Protein AF-A0AAE3D677-F1 (afdb_monomer_lite)

pLDDT: mean 79.42, std 14.78, range [34.06, 95.81]

Radius of gyration: 15.12 Å; chains: 1; bounding box: 37×25×52 Å

Structure (mmCIF, N/CA/C/O backbone):
data_AF-A0AAE3D677-F1
#
_entry.id   AF-A0AAE3D677-F1
#
loop_
_atom_site.group_PDB
_atom_site.id
_atom_site.type_symbol
_atom_site.label_atom_id
_atom_site.label_alt_id
_atom_site.label_comp_id
_atom_site.label_asym_id
_atom_site.label_entity_id
_atom_site.label_seq_id
_atom_site.pdbx_PDB_ins_code
_atom_site.Cartn_x
_atom_site.Cartn_y
_atom_site.Cartn_z
_atom_site.occupancy
_atom_site.B_iso_or_equiv
_atom_site.auth_seq_id
_atom_site.auth_comp_id
_atom_site.auth_asym_id
_atom_site.auth_atom_id
_atom_site.pdbx_PDB_model_num
ATOM 1 N N . MET A 1 1 ? -3.004 -0.028 -35.725 1.00 34.06 1 MET A N 1
ATOM 2 C CA . MET A 1 1 ? -2.913 1.136 -34.815 1.00 34.06 1 MET A CA 1
ATOM 3 C C . MET A 1 1 ? -3.032 0.617 -33.392 1.00 34.06 1 MET A C 1
ATOM 5 O O . MET A 1 1 ? -4.137 0.329 -32.952 1.00 34.06 1 MET A O 1
ATOM 9 N N . TYR A 1 2 ? -1.910 0.394 -32.712 1.00 36.81 2 TYR A N 1
AT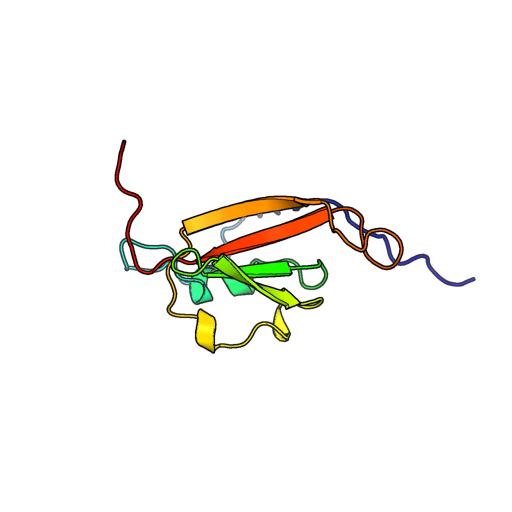OM 10 C CA . TYR A 1 2 ? -1.927 -0.019 -31.309 1.00 36.81 2 TYR A CA 1
ATOM 11 C C . TYR A 1 2 ? -2.181 1.223 -30.455 1.00 36.81 2 TYR A C 1
ATOM 13 O O . TYR A 1 2 ? -1.458 2.211 -30.566 1.00 36.81 2 TYR A O 1
ATOM 21 N N . ARG A 1 3 ? -3.255 1.206 -29.659 1.00 39.09 3 ARG A N 1
ATOM 22 C CA . ARG A 1 3 ? -3.494 2.225 -28.634 1.00 39.09 3 ARG A CA 1
ATOM 23 C C . ARG A 1 3 ? -2.324 2.165 -27.653 1.00 39.09 3 ARG A C 1
ATOM 25 O O . ARG A 1 3 ? -2.159 1.153 -26.980 1.00 39.09 3 ARG A O 1
ATOM 32 N N . ASN A 1 4 ? -1.537 3.237 -27.586 1.00 40.66 4 ASN A N 1
ATOM 33 C CA . ASN A 1 4 ? -0.643 3.493 -26.463 1.00 40.66 4 ASN A CA 1
ATOM 34 C C . ASN A 1 4 ? -1.509 3.529 -25.201 1.00 40.66 4 ASN A C 1
ATOM 36 O O . ASN A 1 4 ? -2.256 4.485 -24.988 1.00 40.66 4 ASN A O 1
ATOM 40 N N . TYR A 1 5 ? -1.480 2.455 -24.413 1.00 47.72 5 TYR A N 1
ATOM 41 C CA . TYR A 1 5 ? -2.059 2.473 -23.080 1.00 47.72 5 TYR A CA 1
ATOM 42 C C . TYR A 1 5 ? -1.238 3.467 -22.263 1.00 47.72 5 TYR A C 1
ATOM 44 O O . TYR A 1 5 ? -0.040 3.294 -22.067 1.00 47.72 5 TYR A O 1
ATOM 52 N N . PHE A 1 6 ? -1.903 4.558 -21.903 1.00 48.34 6 PHE A N 1
ATOM 53 C CA . PHE A 1 6 ? -1.391 5.674 -21.131 1.00 48.34 6 PHE A CA 1
ATOM 54 C C . PHE A 1 6 ? -0.587 5.171 -19.926 1.00 48.34 6 PHE A C 1
ATOM 56 O O . PHE A 1 6 ? -1.149 4.582 -19.006 1.00 48.34 6 PHE A O 1
ATOM 63 N N . TYR A 1 7 ? 0.721 5.417 -19.931 1.00 54.50 7 TYR A N 1
ATOM 64 C CA . TYR A 1 7 ? 1.505 5.448 -18.704 1.00 54.50 7 TYR A CA 1
ATOM 65 C C . TYR A 1 7 ? 0.971 6.631 -17.886 1.00 54.50 7 TYR A C 1
ATOM 67 O O . TYR A 1 7 ? 1.034 7.781 -18.322 1.00 54.50 7 TYR A O 1
ATOM 75 N N . ILE A 1 8 ? 0.310 6.341 -16.768 1.00 56.53 8 ILE A N 1
ATOM 76 C CA . ILE A 1 8 ? -0.296 7.346 -15.894 1.00 56.53 8 ILE A CA 1
ATOM 77 C C . ILE A 1 8 ? 0.629 7.492 -14.685 1.00 56.53 8 ILE A C 1
ATOM 79 O O . 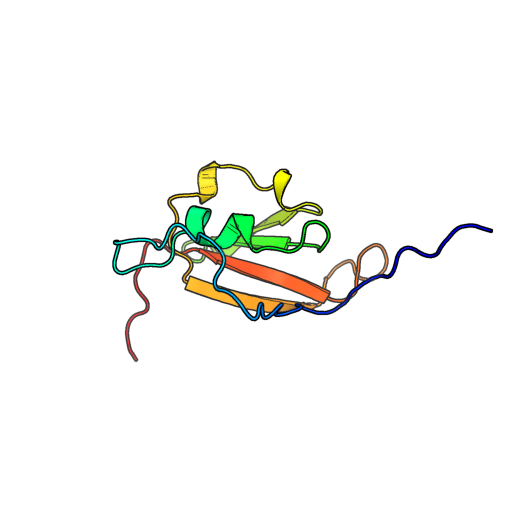ILE A 1 8 ? 0.510 6.759 -13.711 1.00 56.53 8 ILE A O 1
ATOM 83 N N . ASP A 1 9 ? 1.554 8.449 -14.756 1.00 62.06 9 ASP A N 1
ATOM 84 C CA . ASP A 1 9 ? 2.486 8.794 -13.669 1.00 62.06 9 ASP A CA 1
ATOM 85 C C . ASP A 1 9 ? 1.826 9.703 -12.622 1.00 62.06 9 ASP A C 1
ATOM 87 O O . ASP A 1 9 ? 2.330 10.775 -12.284 1.00 62.06 9 ASP A O 1
ATOM 91 N N . ARG A 1 10 ? 0.625 9.349 -12.161 1.00 67.06 10 ARG A N 1
ATOM 92 C CA . ARG A 1 10 ? -0.143 10.200 -11.244 1.00 67.06 10 ARG A CA 1
ATOM 93 C C . ARG A 1 10 ? -1.105 9.392 -10.388 1.00 67.06 10 ARG A C 1
ATOM 95 O O . ARG A 1 10 ? -1.813 8.526 -10.889 1.00 67.06 10 ARG A O 1
ATOM 102 N N . VAL A 1 11 ? -1.181 9.760 -9.111 1.00 72.81 11 VAL A N 1
ATOM 103 C CA . VAL A 1 11 ? -2.283 9.359 -8.231 1.00 72.81 11 VAL A CA 1
ATOM 104 C C . VAL A 1 11 ? -3.485 10.218 -8.580 1.00 72.81 11 VAL A C 1
ATOM 106 O O . VAL A 1 11 ? -3.422 11.446 -8.502 1.00 72.81 11 VAL A O 1
ATOM 109 N N . GLU A 1 12 ? -4.585 9.583 -8.965 1.00 72.56 12 GLU A N 1
ATOM 110 C CA . GLU A 1 12 ? -5.842 10.281 -9.210 1.00 72.56 12 GLU A CA 1
ATOM 111 C C . GLU A 1 12 ? -6.742 10.173 -7.980 1.00 72.56 12 GLU A C 1
ATOM 113 O O . GLU A 1 12 ? -7.146 9.085 -7.573 1.00 72.56 12 GLU A O 1
ATOM 118 N N . ILE A 1 13 ? -7.089 11.322 -7.402 1.00 74.50 13 ILE A N 1
ATOM 119 C CA . ILE A 1 13 ? -8.124 11.405 -6.374 1.00 74.50 13 ILE A CA 1
ATOM 120 C C . ILE A 1 13 ? -9.455 11.619 -7.090 1.00 74.50 13 ILE A C 1
ATOM 122 O O . ILE A 1 13 ? -9.720 12.694 -7.631 1.00 74.50 13 ILE A O 1
ATOM 126 N N . VAL A 1 14 ? -10.295 10.585 -7.109 1.00 74.19 14 VAL A N 1
ATOM 127 C CA . VAL A 1 14 ? -11.613 10.644 -7.750 1.00 74.19 14 VAL A CA 1
ATOM 128 C C . VAL A 1 14 ? -12.666 11.032 -6.719 1.00 74.19 14 VAL A C 1
ATOM 130 O O . VAL A 1 14 ? -12.980 10.263 -5.810 1.00 74.19 14 VAL A O 1
ATOM 133 N N . LEU A 1 15 ? -13.238 12.223 -6.882 1.00 76.19 15 LEU A N 1
ATOM 134 C CA . LEU A 1 15 ? -14.327 12.714 -6.043 1.00 76.19 15 LEU A CA 1
ATOM 135 C C . LEU A 1 15 ? -15.678 12.348 -6.664 1.00 76.19 15 LEU A C 1
ATOM 137 O O . LEU A 1 15 ? -15.921 12.597 -7.844 1.00 76.19 15 LEU A O 1
ATOM 141 N N . TYR A 1 16 ? -16.577 11.790 -5.854 1.00 72.50 16 TYR A N 1
ATOM 142 C CA . TYR A 1 16 ? -17.954 11.496 -6.247 1.00 72.50 16 TYR A CA 1
ATOM 143 C C . TYR A 1 16 ? -18.917 12.461 -5.551 1.00 72.50 16 TYR A C 1
ATOM 145 O O . TYR A 1 16 ? -18.745 12.774 -4.376 1.00 72.50 16 TYR A O 1
ATOM 153 N N . GLN A 1 17 ? -19.959 12.909 -6.261 1.00 82.25 17 GLN A N 1
ATOM 154 C CA . GLN A 1 17 ? -20.988 13.794 -5.689 1.00 82.25 17 GLN A CA 1
ATOM 155 C C . GLN A 1 17 ? -21.796 13.123 -4.572 1.00 82.25 17 GLN A C 1
ATOM 157 O O . GLN A 1 17 ? -22.231 13.785 -3.635 1.00 82.25 17 GLN A O 1
ATOM 162 N N . LYS A 1 18 ? -22.014 11.810 -4.684 1.00 83.81 18 LYS A N 1
ATOM 163 C CA . LYS A 1 18 ? -22.610 10.993 -3.628 1.00 83.81 18 LYS A CA 1
ATOM 164 C C . LYS A 1 18 ? -21.508 10.156 -2.984 1.00 83.81 18 LYS A C 1
ATOM 166 O O . LYS A 1 18 ? -20.689 9.609 -3.728 1.00 83.81 18 LYS A O 1
ATOM 171 N N . PRO A 1 19 ? -21.481 10.029 -1.647 1.00 74.12 19 PRO A N 1
ATOM 172 C CA . PRO A 1 19 ? -20.548 9.125 -0.997 1.00 74.12 19 PRO A CA 1
ATOM 173 C C . PRO A 1 19 ? -20.768 7.708 -1.532 1.00 74.12 19 PRO A C 1
ATOM 175 O O . PRO A 1 19 ? -21.908 7.268 -1.699 1.00 74.12 19 PRO A O 1
ATOM 178 N N . ARG A 1 20 ? -19.675 7.004 -1.833 1.00 69.94 20 ARG A N 1
ATOM 179 C CA . ARG A 1 20 ? -19.737 5.554 -2.029 1.00 69.94 20 ARG A CA 1
ATOM 180 C C . ARG A 1 20 ? -20.093 4.894 -0.702 1.00 69.94 20 ARG A C 1
ATOM 182 O O . ARG A 1 20 ? -19.806 5.450 0.358 1.00 69.94 20 ARG A O 1
ATOM 189 N N . ASP A 1 21 ? -20.691 3.712 -0.784 1.00 73.19 21 ASP A N 1
ATOM 190 C CA . ASP A 1 21 ? -20.781 2.841 0.379 1.00 73.19 21 ASP A CA 1
ATOM 191 C C . ASP A 1 21 ? -19.365 2.331 0.672 1.00 73.19 21 ASP A C 1
ATOM 193 O O . ASP A 1 21 ? -18.803 1.534 -0.081 1.00 73.19 21 ASP A O 1
ATOM 197 N N . ILE A 1 22 ? -18.734 2.949 1.666 1.00 65.81 22 ILE A N 1
ATOM 198 C CA . ILE A 1 22 ? -17.355 2.698 2.069 1.00 65.81 22 ILE A CA 1
ATOM 199 C C . ILE A 1 22 ? -17.442 2.038 3.432 1.00 65.81 22 ILE A C 1
ATOM 201 O O . ILE A 1 22 ? -17.909 2.671 4.383 1.00 65.81 22 ILE A O 1
ATOM 205 N N . ALA A 1 23 ? -16.949 0.804 3.537 1.00 66.94 23 ALA A N 1
ATOM 206 C CA . ALA A 1 23 ? -16.640 0.220 4.831 1.00 66.94 23 ALA A CA 1
ATOM 207 C C . ALA A 1 23 ? -15.587 1.117 5.491 1.00 66.94 23 ALA A C 1
ATOM 209 O O . ALA A 1 23 ? -14.424 1.137 5.092 1.00 66.94 23 ALA A O 1
ATOM 210 N N . ARG A 1 24 ? -16.025 1.962 6.425 1.00 63.84 24 ARG A N 1
ATOM 211 C CA . ARG A 1 24 ? -15.110 2.749 7.241 1.00 63.84 24 ARG A CA 1
ATOM 212 C C . ARG A 1 24 ? -14.641 1.845 8.359 1.00 63.84 24 ARG A C 1
ATOM 214 O O . ARG A 1 24 ? -15.479 1.302 9.078 1.00 63.84 24 ARG A O 1
ATOM 221 N N . SER A 1 25 ? -13.329 1.723 8.509 1.00 67.75 25 SER A N 1
ATOM 222 C CA . SER A 1 25 ? -12.778 1.105 9.703 1.00 67.75 25 SER A CA 1
ATOM 223 C C . SER A 1 25 ? -13.336 1.814 10.932 1.00 67.75 25 SER A C 1
ATOM 225 O O . SER A 1 25 ? -13.329 3.045 11.019 1.00 67.75 25 SER A O 1
ATOM 227 N N . THR A 1 26 ? -13.875 1.034 11.862 1.00 67.25 26 THR A N 1
ATOM 228 C CA . THR A 1 26 ? -14.206 1.509 13.209 1.00 67.25 26 THR A CA 1
ATOM 229 C C . THR A 1 26 ? -12.971 1.547 14.100 1.00 67.25 26 THR A C 1
ATOM 231 O O . THR A 1 26 ? -13.032 2.034 15.226 1.00 67.25 26 THR A O 1
ATOM 234 N N . GLU A 1 27 ? -11.861 0.994 13.619 1.00 67.69 27 GLU A N 1
ATOM 235 C CA . GLU A 1 27 ? -10.587 1.004 14.308 1.00 67.69 27 GLU A CA 1
ATOM 236 C C . GLU A 1 27 ? -9.957 2.393 14.140 1.00 67.69 27 GLU A C 1
ATOM 238 O O . GLU A 1 27 ? -10.087 3.032 13.096 1.00 67.69 27 GLU A O 1
ATOM 243 N N . GLY A 1 28 ? -9.257 2.890 15.162 1.00 78.19 28 GLY A N 1
ATOM 244 C CA . GLY A 1 28 ? -8.575 4.195 15.122 1.00 78.19 28 GLY A CA 1
ATOM 245 C C . GLY A 1 28 ? -7.386 4.259 14.150 1.00 78.19 28 GLY A C 1
ATOM 246 O O . GLY A 1 28 ? -6.549 5.149 14.270 1.00 78.19 28 GLY A O 1
ATOM 247 N N . LYS A 1 29 ? -7.278 3.297 13.228 1.00 83.75 29 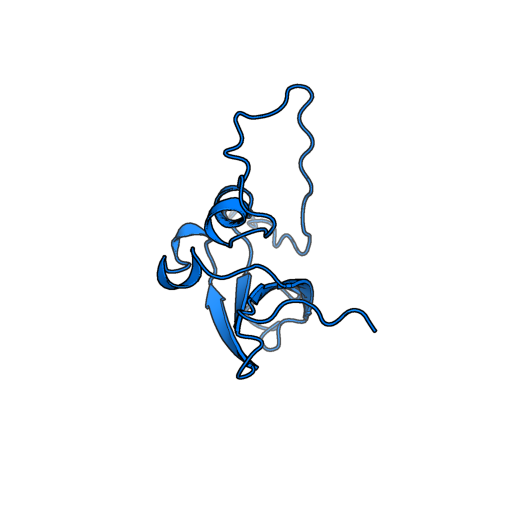LYS A N 1
ATOM 248 C CA . LYS A 1 29 ? -6.181 3.094 12.282 1.00 83.75 29 LYS A CA 1
ATOM 249 C C . LYS A 1 29 ? -6.762 2.742 10.914 1.00 83.75 29 LYS A C 1
ATOM 251 O O . LYS A 1 29 ? -7.745 2.011 10.817 1.00 83.75 29 LYS A O 1
ATOM 256 N N . LEU A 1 30 ? -6.135 3.258 9.857 1.00 87.62 30 LEU A N 1
ATOM 257 C CA . LEU A 1 30 ? -6.421 2.842 8.486 1.00 87.62 30 LEU A CA 1
ATOM 258 C C . LEU A 1 30 ? -5.685 1.526 8.226 1.00 87.62 30 LEU A C 1
ATOM 260 O O . LEU A 1 30 ? -4.454 1.528 8.228 1.00 87.62 30 LEU A O 1
ATOM 264 N N . LEU A 1 31 ? -6.402 0.429 7.994 1.00 91.25 31 LEU A N 1
ATOM 265 C CA . LEU A 1 31 ? -5.781 -0.830 7.591 1.00 91.25 31 LEU A CA 1
ATOM 266 C C . LEU A 1 31 ? -5.660 -0.904 6.073 1.00 91.25 31 LEU A C 1
ATOM 268 O O . LEU A 1 31 ? -6.387 -0.237 5.327 1.00 91.25 31 LEU A O 1
ATOM 272 N N . PHE A 1 32 ? -4.746 -1.739 5.591 1.00 92.25 32 PHE A N 1
ATOM 273 C CA . PHE A 1 32 ? -4.562 -1.897 4.156 1.00 92.25 32 PHE A CA 1
ATOM 274 C C . PHE A 1 32 ? -5.823 -2.428 3.462 1.00 92.25 32 PHE A C 1
ATOM 276 O O . PHE A 1 32 ? -6.147 -1.946 2.379 1.00 92.25 32 PHE A O 1
ATOM 283 N N . ARG A 1 33 ? -6.590 -3.331 4.090 1.00 91.56 33 ARG A N 1
ATOM 284 C CA . ARG A 1 33 ? -7.883 -3.817 3.562 1.00 91.56 33 ARG A CA 1
ATOM 285 C C . ARG A 1 33 ? -8.889 -2.698 3.303 1.00 91.56 33 ARG A C 1
ATOM 287 O O . ARG A 1 33 ? -9.685 -2.792 2.372 1.00 91.56 33 ARG A O 1
ATOM 294 N N . ASP A 1 34 ? -8.822 -1.622 4.085 1.00 88.19 34 ASP A N 1
ATOM 295 C CA . ASP A 1 34 ? -9.703 -0.463 3.941 1.00 88.19 34 ASP A CA 1
ATOM 296 C C . ASP A 1 34 ? -9.235 0.454 2.807 1.00 88.19 34 ASP A C 1
ATOM 298 O O . ASP A 1 34 ? -10.041 1.136 2.183 1.00 88.19 34 ASP A O 1
ATOM 302 N N . LEU A 1 35 ? -7.933 0.475 2.516 1.00 89.06 35 LEU A N 1
ATOM 303 C CA . LEU A 1 35 ? -7.338 1.275 1.447 1.00 89.06 35 LEU A CA 1
ATOM 304 C C . LEU A 1 35 ? -7.382 0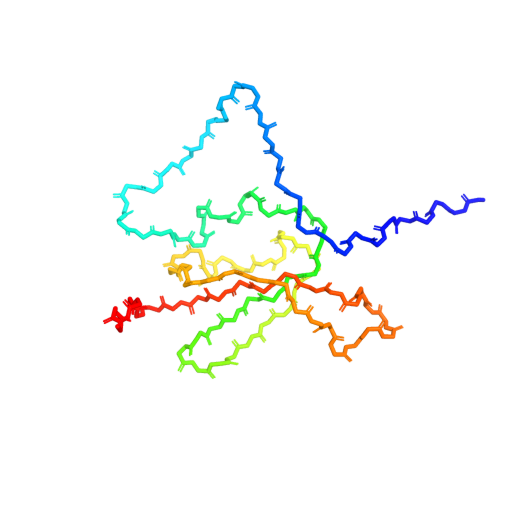.566 0.088 1.00 89.06 35 LEU A C 1
ATOM 306 O O . LEU A 1 35 ? -7.675 1.198 -0.930 1.00 89.06 35 LEU A O 1
ATOM 310 N N . LYS A 1 36 ? -7.073 -0.735 0.064 1.00 90.50 36 LYS A N 1
ATOM 311 C CA . LYS A 1 36 ? -6.834 -1.540 -1.139 1.00 90.50 36 LYS A CA 1
ATOM 312 C C . LYS A 1 36 ? -7.922 -1.334 -2.197 1.00 90.50 36 LYS A C 1
ATOM 314 O O . LYS A 1 36 ? -7.547 -0.979 -3.313 1.00 90.50 36 LYS A O 1
ATOM 319 N N . PRO A 1 37 ? -9.239 -1.404 -1.904 1.00 87.94 37 PRO A N 1
ATOM 320 C CA . PRO A 1 37 ? -10.291 -1.217 -2.912 1.00 87.94 37 PRO A CA 1
ATOM 321 C C . PRO A 1 37 ? -10.259 0.132 -3.650 1.00 87.94 37 PRO A C 1
ATOM 323 O O . PRO A 1 37 ? -10.807 0.229 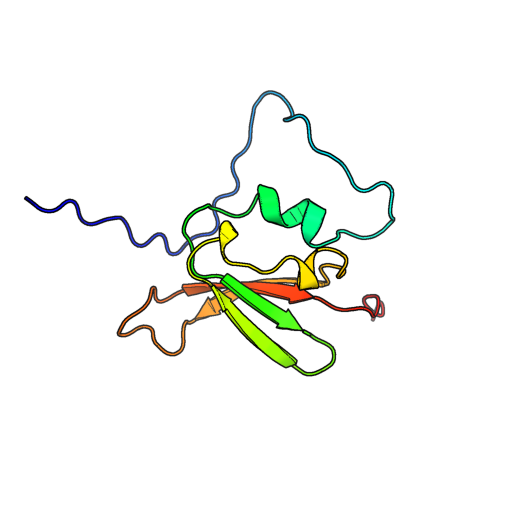-4.752 1.00 87.94 37 PRO A O 1
ATOM 326 N N . TYR A 1 38 ? -9.622 1.156 -3.074 1.00 84.50 38 TYR A N 1
ATOM 327 C CA . TYR A 1 38 ? -9.530 2.512 -3.626 1.00 84.50 38 TYR A CA 1
ATOM 328 C C . TYR A 1 38 ? -8.263 2.765 -4.441 1.00 84.50 38 TYR A C 1
ATOM 330 O O . TYR A 1 38 ? -8.167 3.802 -5.098 1.00 84.50 38 TYR A O 1
ATOM 338 N N . LEU A 1 39 ? -7.312 1.829 -4.444 1.00 86.81 39 LEU A N 1
ATOM 339 C CA . LEU A 1 39 ? -6.163 1.893 -5.338 1.00 86.81 39 LEU A CA 1
ATOM 340 C C . LEU A 1 39 ? -6.630 1.768 -6.793 1.00 86.81 39 LEU A C 1
ATOM 342 O O . LEU A 1 39 ? -7.572 1.030 -7.106 1.00 86.81 39 LEU A O 1
ATOM 346 N N . GLN A 1 40 ? -5.963 2.493 -7.693 1.00 80.31 40 GLN A N 1
ATOM 347 C CA . GLN A 1 40 ? -6.187 2.341 -9.129 1.00 80.31 40 GLN A CA 1
ATOM 348 C C . GLN A 1 40 ? -5.970 0.874 -9.538 1.00 80.31 40 GLN A C 1
ATOM 350 O O . GLN A 1 40 ? -5.131 0.174 -8.986 1.00 80.31 40 GLN A O 1
ATOM 355 N N . ILE A 1 41 ? -6.730 0.382 -10.518 1.00 77.12 41 ILE A N 1
ATOM 356 C CA . ILE A 1 41 ? -6.596 -1.019 -10.963 1.00 77.12 41 ILE A CA 1
ATOM 357 C C . ILE A 1 41 ? -5.220 -1.251 -11.607 1.00 77.12 41 ILE A C 1
ATOM 359 O O . ILE A 1 41 ? -4.624 -2.314 -11.444 1.00 77.12 41 ILE A O 1
ATOM 363 N N . PHE A 1 42 ? -4.721 -0.238 -12.320 1.00 73.75 42 PHE A N 1
ATOM 364 C CA . PHE A 1 42 ? -3.431 -0.237 -12.994 1.00 73.75 42 PHE A CA 1
ATOM 365 C C . PHE A 1 42 ? -2.579 0.907 -12.453 1.00 73.75 42 PHE A C 1
ATOM 367 O O . PHE A 1 42 ? -3.000 2.062 -12.489 1.00 73.75 42 PHE A O 1
ATOM 374 N N . GLY A 1 43 ? -1.391 0.581 -11.972 1.00 74.00 43 GLY A N 1
ATOM 375 C CA . GLY A 1 43 ? -0.459 1.519 -11.363 1.00 74.00 43 GLY A CA 1
ATOM 376 C C . GLY A 1 43 ? 0.582 0.682 -10.649 1.00 74.00 43 GLY A C 1
ATOM 377 O O . GLY A 1 43 ? 0.231 -0.281 -9.987 1.00 74.00 43 GLY A O 1
ATOM 378 N N . TYR A 1 44 ? 1.864 0.942 -10.847 1.00 83.06 44 TYR A N 1
ATOM 379 C CA . TYR A 1 44 ? 2.865 0.150 -10.142 1.00 83.06 44 TYR A CA 1
ATOM 380 C C . TYR A 1 44 ? 2.822 0.552 -8.667 1.00 83.06 44 TYR A C 1
ATOM 382 O O . TYR A 1 44 ? 2.948 1.735 -8.343 1.00 83.06 44 TYR A O 1
ATOM 390 N N . PHE A 1 45 ? 2.597 -0.429 -7.799 1.00 87.94 45 PHE A N 1
ATOM 391 C CA . PHE A 1 45 ? 2.523 -0.282 -6.353 1.00 87.94 45 PHE A CA 1
ATOM 392 C C . PHE A 1 45 ? 3.765 -0.891 -5.730 1.00 87.94 45 PHE A C 1
ATOM 394 O O . PHE A 1 45 ? 4.114 -2.016 -6.067 1.00 87.94 45 PHE A O 1
ATOM 401 N N . SER A 1 46 ? 4.381 -0.206 -4.780 1.00 91.62 46 SER A N 1
ATOM 402 C CA . SER A 1 46 ? 5.265 -0.839 -3.808 1.00 91.62 46 SER A CA 1
ATOM 403 C C . SER A 1 46 ? 4.557 -0.895 -2.470 1.00 91.62 46 SER A C 1
ATOM 405 O O . SER A 1 46 ? 4.087 0.128 -1.979 1.00 91.62 46 SER A O 1
ATOM 407 N N . VAL A 1 47 ? 4.497 -2.079 -1.875 1.00 94.88 47 VAL A N 1
ATOM 408 C CA . VAL A 1 47 ? 4.062 -2.253 -0.489 1.00 94.88 47 VAL A CA 1
ATOM 409 C C . VAL A 1 47 ? 5.310 -2.477 0.347 1.00 94.88 47 VAL A C 1
ATOM 411 O O . VAL A 1 47 ? 6.040 -3.435 0.102 1.00 94.88 47 VAL A O 1
ATOM 414 N N . VAL A 1 48 ? 5.576 -1.567 1.282 1.00 95.06 48 VAL A N 1
ATOM 415 C CA . VAL A 1 48 ? 6.803 -1.529 2.086 1.00 95.06 48 VAL A CA 1
ATOM 416 C C . VAL A 1 48 ? 6.465 -1.770 3.547 1.00 95.06 48 VAL A C 1
ATOM 418 O O . VAL A 1 48 ? 5.615 -1.090 4.118 1.00 95.06 48 VAL A O 1
ATOM 421 N N . ASP A 1 49 ? 7.153 -2.719 4.162 1.00 93.19 49 ASP A N 1
ATOM 422 C CA . ASP A 1 49 ? 7.164 -2.917 5.602 1.00 93.19 49 ASP A CA 1
ATOM 423 C C . ASP A 1 49 ? 8.182 -1.959 6.232 1.00 93.19 49 ASP A C 1
ATOM 425 O O . ASP A 1 49 ? 9.385 -2.062 5.998 1.00 93.19 49 ASP A O 1
ATOM 429 N N . ARG A 1 50 ? 7.703 -1.005 7.031 1.00 92.38 50 ARG A N 1
ATOM 430 C CA . ARG A 1 50 ? 8.550 -0.009 7.693 1.00 92.38 50 ARG A CA 1
ATOM 431 C C . ARG A 1 50 ? 9.479 -0.624 8.736 1.00 92.38 50 ARG A C 1
ATOM 433 O O . ARG A 1 50 ? 10.558 -0.081 8.965 1.00 92.38 50 ARG A O 1
ATOM 440 N N . ASP A 1 51 ? 9.073 -1.718 9.373 1.00 88.44 51 ASP A N 1
ATOM 441 C CA . ASP A 1 51 ? 9.786 -2.274 10.524 1.00 88.44 51 ASP A CA 1
ATOM 442 C C . ASP A 1 51 ? 11.131 -2.897 10.103 1.00 88.44 51 ASP A C 1
ATOM 444 O O . ASP A 1 51 ? 12.094 -2.897 10.869 1.00 88.44 51 ASP A O 1
ATOM 448 N N . ASN A 1 52 ? 11.226 -3.385 8.862 1.00 90.31 52 ASN A N 1
ATOM 449 C CA . ASN A 1 52 ? 12.429 -4.013 8.301 1.00 90.31 52 ASN A CA 1
ATOM 450 C C . ASN A 1 52 ? 12.859 -3.444 6.935 1.00 90.31 52 ASN A C 1
ATOM 452 O O . ASN A 1 52 ? 13.835 -3.927 6.361 1.00 90.31 52 ASN A O 1
ATOM 456 N N . TRP A 1 53 ? 12.151 -2.434 6.421 1.00 89.31 53 TRP A N 1
ATOM 457 C CA . TRP A 1 53 ? 12.360 -1.807 5.109 1.00 89.31 53 TRP A CA 1
ATOM 458 C C . TRP A 1 53 ? 12.296 -2.766 3.912 1.00 89.31 53 TRP A C 1
ATOM 460 O O . TRP A 1 53 ? 12.782 -2.443 2.826 1.00 89.31 53 TRP A O 1
ATOM 470 N N . SER A 1 54 ? 11.684 -3.940 4.079 1.00 91.62 54 SER A N 1
ATOM 471 C CA . SER A 1 54 ? 11.401 -4.835 2.960 1.00 91.62 54 SER A CA 1
ATOM 472 C C . SER A 1 54 ? 10.231 -4.303 2.137 1.00 91.62 54 SER A C 1
ATOM 474 O O . SER A 1 54 ? 9.319 -3.667 2.663 1.00 91.62 54 SER A O 1
ATOM 476 N N . GLY A 1 55 ? 10.247 -4.550 0.830 1.00 91.12 55 GLY A N 1
ATOM 477 C CA . GLY A 1 55 ? 9.169 -4.119 -0.047 1.00 91.12 55 GLY A CA 1
ATOM 478 C C . GLY A 1 55 ? 8.995 -5.026 -1.252 1.00 91.12 55 GLY A C 1
ATOM 479 O O . GLY A 1 55 ? 9.960 -5.585 -1.771 1.00 91.12 55 GLY A O 1
ATOM 480 N N . GLU A 1 56 ? 7.751 -5.151 -1.700 1.00 93.25 56 GLU A N 1
ATOM 481 C CA . GLU A 1 56 ? 7.374 -5.894 -2.901 1.00 93.25 56 GLU A CA 1
ATOM 482 C C . GLU A 1 56 ? 6.650 -4.967 -3.876 1.00 93.25 56 GLU A C 1
ATOM 484 O O . GLU A 1 56 ? 5.911 -4.070 -3.462 1.00 93.25 56 GLU A O 1
ATOM 489 N N . MET A 1 57 ? 6.876 -5.175 -5.176 1.00 89.81 57 MET A N 1
ATOM 490 C CA . MET A 1 57 ? 6.256 -4.382 -6.233 1.00 89.81 57 MET A CA 1
ATOM 491 C C . MET A 1 57 ? 5.195 -5.191 -6.981 1.00 89.81 57 MET A C 1
ATOM 493 O O . MET A 1 57 ? 5.438 -6.324 -7.390 1.00 89.81 57 MET A O 1
ATOM 497 N N . TYR A 1 58 ? 4.047 -4.566 -7.224 1.00 90.69 58 TYR A N 1
ATOM 498 C CA . TYR A 1 58 ? 2.890 -5.151 -7.891 1.00 90.69 58 TYR A CA 1
ATOM 499 C C . TYR A 1 58 ? 2.425 -4.236 -9.018 1.00 90.69 58 TYR A C 1
ATOM 501 O O . TYR A 1 58 ? 2.435 -3.014 -8.887 1.00 90.69 58 TYR A O 1
ATOM 509 N N . LYS A 1 59 ? 2.007 -4.818 -10.142 1.00 85.75 59 LYS A N 1
ATOM 510 C CA . LYS A 1 59 ? 1.499 -4.052 -11.291 1.00 85.75 59 LYS A CA 1
ATOM 511 C C . LYS A 1 59 ? -0.003 -3.787 -11.198 1.00 85.75 59 LYS A C 1
ATOM 513 O O . LYS A 1 59 ? -0.484 -2.761 -11.682 1.00 85.75 59 LYS A O 1
ATOM 518 N N . TYR A 1 60 ? -0.729 -4.731 -10.611 1.00 87.19 60 TYR A N 1
ATOM 519 C CA . TYR A 1 60 ? -2.169 -4.670 -10.440 1.00 87.19 60 TYR A CA 1
ATOM 520 C C . TYR A 1 60 ? -2.498 -4.724 -8.955 1.00 87.19 60 TYR A C 1
ATOM 522 O O . TYR A 1 60 ? -1.884 -5.476 -8.200 1.00 87.19 60 TYR A O 1
ATOM 530 N N . ARG A 1 61 ? -3.501 -3.949 -8.540 1.00 89.25 61 ARG A N 1
ATOM 531 C CA . ARG A 1 61 ? -3.991 -3.959 -7.155 1.00 89.25 61 ARG A CA 1
ATOM 532 C C . ARG A 1 61 ? -4.362 -5.371 -6.691 1.00 89.25 61 ARG A C 1
ATOM 534 O O . ARG A 1 61 ? -4.110 -5.727 -5.545 1.00 89.25 61 ARG A O 1
ATOM 541 N N . ASP A 1 62 ? -4.988 -6.145 -7.573 1.00 91.31 62 ASP A N 1
ATOM 542 C CA . ASP A 1 62 ? -5.525 -7.465 -7.238 1.00 91.31 62 ASP A CA 1
ATOM 543 C C . ASP A 1 62 ? -4.414 -8.517 -7.040 1.00 91.31 62 ASP A C 1
ATOM 545 O O . ASP A 1 62 ? -4.661 -9.541 -6.410 1.00 91.31 62 ASP A O 1
ATOM 549 N N . ASP A 1 63 ? -3.182 -8.238 -7.487 1.00 93.88 63 ASP A N 1
ATOM 550 C CA . ASP A 1 63 ? -2.015 -9.093 -7.227 1.00 93.88 63 ASP A CA 1
ATOM 551 C C . ASP A 1 63 ? -1.432 -8.883 -5.823 1.00 93.88 63 ASP A C 1
ATOM 553 O O . ASP A 1 63 ? -0.611 -9.681 -5.368 1.00 93.88 63 ASP A O 1
ATOM 557 N N . ILE A 1 64 ? -1.813 -7.798 -5.137 1.00 94.06 64 ILE A N 1
ATOM 558 C CA . ILE A 1 64 ? -1.299 -7.502 -3.802 1.00 94.06 64 ILE A CA 1
ATOM 559 C C . ILE A 1 64 ? -1.884 -8.538 -2.825 1.00 94.06 64 ILE A C 1
ATOM 561 O O . ILE A 1 64 ? -3.110 -8.598 -2.663 1.00 94.06 64 ILE A O 1
ATOM 565 N N . PRO A 1 65 ? -1.049 -9.345 -2.149 1.00 95.38 65 PRO A N 1
ATOM 566 C CA . PRO A 1 65 ? -1.510 -10.452 -1.325 1.00 95.38 65 PRO A CA 1
ATOM 567 C C . PRO A 1 65 ? -2.245 -9.970 -0.073 1.00 95.38 65 PRO A C 1
ATOM 569 O O . PRO A 1 65 ? -1.894 -8.956 0.529 1.00 95.38 65 PRO A O 1
ATOM 572 N N . GLU A 1 66 ? -3.222 -10.761 0.366 1.00 95.81 66 GLU A N 1
ATOM 573 C CA . GLU A 1 66 ? -4.039 -10.498 1.562 1.00 95.81 66 GLU A CA 1
ATOM 574 C C . GLU A 1 66 ? -3.224 -10.496 2.866 1.00 95.81 66 GLU A C 1
ATOM 576 O O . GLU A 1 66 ? -3.684 -9.991 3.880 1.00 95.81 66 GLU A O 1
ATOM 581 N N . LYS A 1 67 ? -1.968 -10.973 2.855 1.00 94.62 67 LYS A N 1
ATOM 582 C CA . LYS A 1 67 ? -1.061 -10.908 4.022 1.00 94.62 67 LYS A CA 1
ATOM 583 C C . LYS A 1 67 ? -0.856 -9.482 4.556 1.00 94.62 67 LYS A C 1
ATOM 585 O O . LYS A 1 67 ? -0.399 -9.312 5.681 1.00 94.62 67 LYS A O 1
ATOM 590 N N . TYR A 1 68 ? -1.139 -8.472 3.734 1.00 94.56 68 TYR A N 1
ATOM 591 C CA . TYR A 1 68 ? -1.049 -7.071 4.116 1.00 94.56 68 TYR A CA 1
ATOM 592 C C . TYR A 1 68 ? -2.356 -6.500 4.669 1.00 94.56 68 TYR A C 1
ATOM 594 O O . TYR A 1 68 ? -2.319 -5.419 5.236 1.00 94.56 68 TYR A O 1
ATOM 602 N N . ASP A 1 69 ? -3.492 -7.182 4.520 1.00 93.12 69 ASP A N 1
ATOM 603 C CA . ASP A 1 69 ? -4.832 -6.614 4.709 1.00 93.12 69 ASP A CA 1
ATOM 604 C C . ASP A 1 69 ? -5.062 -6.049 6.120 1.00 93.12 69 ASP A C 1
ATOM 606 O O . ASP A 1 69 ? -5.615 -4.955 6.257 1.00 93.12 69 ASP A O 1
ATOM 610 N N . ASP A 1 70 ? -4.562 -6.729 7.152 1.00 91.50 70 ASP A N 1
ATOM 611 C CA . ASP A 1 70 ? -4.692 -6.303 8.552 1.00 91.50 70 ASP A CA 1
ATOM 612 C C . ASP A 1 70 ? -3.523 -5.426 9.038 1.00 91.50 70 ASP A C 1
AT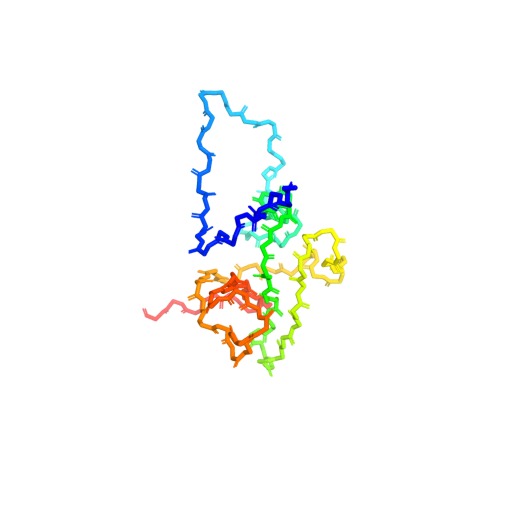OM 614 O O . ASP A 1 70 ? -3.440 -5.081 10.216 1.00 91.50 70 ASP A O 1
ATOM 618 N N . ARG A 1 71 ? -2.612 -5.034 8.140 1.00 92.06 71 ARG A N 1
ATOM 619 C CA . ARG A 1 71 ? -1.484 -4.160 8.476 1.00 92.06 71 ARG A CA 1
ATOM 620 C C . ARG A 1 71 ? -1.927 -2.693 8.480 1.00 92.06 71 ARG A C 1
ATOM 622 O O . ARG A 1 71 ? -2.545 -2.248 7.503 1.00 92.06 71 ARG A O 1
ATOM 629 N N . PRO A 1 72 ? -1.561 -1.898 9.501 1.00 92.19 72 PRO A N 1
ATOM 630 C CA . PRO A 1 72 ? -1.837 -0.468 9.501 1.00 92.19 72 PRO A CA 1
ATOM 631 C C . PRO A 1 72 ? -1.043 0.268 8.420 1.00 92.19 72 PRO A C 1
ATOM 633 O O . PRO A 1 72 ? 0.160 0.057 8.244 1.00 92.19 72 PRO A O 1
ATOM 636 N N . VAL A 1 73 ? -1.713 1.179 7.720 1.00 92.50 73 VAL A N 1
ATOM 637 C CA . VAL A 1 73 ? -1.092 2.083 6.753 1.00 92.50 73 VAL A CA 1
ATOM 638 C C . VAL A 1 73 ? -0.430 3.234 7.503 1.00 92.50 73 VAL A C 1
ATOM 640 O O . VAL A 1 73 ? -1.093 4.048 8.143 1.00 92.50 73 VAL A O 1
ATOM 643 N N . TYR A 1 74 ? 0.891 3.317 7.388 1.00 92.00 74 TYR A N 1
ATOM 644 C CA . TYR A 1 74 ? 1.708 4.369 7.985 1.00 92.00 74 TYR A CA 1
ATOM 645 C C . TYR A 1 74 ? 1.791 5.619 7.105 1.00 92.00 74 TYR A C 1
ATOM 647 O O . TYR A 1 74 ? 1.768 6.750 7.592 1.00 92.00 74 TYR A O 1
ATOM 655 N N . GLY A 1 75 ? 1.908 5.425 5.793 1.00 90.62 75 GLY A N 1
ATOM 656 C CA . GLY A 1 75 ? 2.076 6.517 4.845 1.00 90.62 75 GLY A CA 1
ATOM 657 C C . GLY A 1 75 ? 1.921 6.066 3.402 1.00 90.62 75 GLY A C 1
ATOM 658 O O . GLY A 1 75 ? 1.988 4.878 3.094 1.00 90.62 75 GLY A O 1
ATOM 659 N N . MET A 1 76 ? 1.704 7.033 2.517 1.00 90.44 76 MET A N 1
ATOM 660 C CA . MET A 1 76 ? 1.610 6.820 1.076 1.00 90.44 76 MET A CA 1
ATOM 661 C C . MET A 1 76 ? 2.301 7.962 0.334 1.00 90.44 76 MET A C 1
ATOM 663 O O . MET A 1 76 ? 2.204 9.116 0.755 1.00 90.44 76 MET A O 1
ATOM 667 N N . GLY A 1 77 ? 2.970 7.660 -0.776 1.00 88.69 77 GLY A N 1
ATOM 668 C CA . GLY A 1 77 ? 3.676 8.659 -1.578 1.00 88.69 77 GLY A CA 1
ATOM 669 C C . GLY A 1 77 ? 4.051 8.157 -2.966 1.00 88.69 77 GLY A C 1
ATOM 670 O O . GLY A 1 77 ? 3.895 6.983 -3.271 1.00 88.69 77 GLY A O 1
ATOM 671 N N . MET A 1 78 ? 4.540 9.053 -3.820 1.00 87.12 78 MET A N 1
ATOM 672 C CA . MET A 1 78 ? 5.052 8.690 -5.143 1.00 87.12 78 MET A CA 1
ATOM 673 C C . MET A 1 78 ? 6.575 8.692 -5.126 1.00 87.12 78 MET A C 1
ATOM 675 O O . MET A 1 78 ? 7.179 9.675 -4.701 1.00 87.12 78 MET A O 1
ATOM 679 N N . GLU A 1 79 ? 7.184 7.636 -5.649 1.00 86.94 79 GLU A N 1
ATOM 680 C CA . GLU A 1 79 ? 8.638 7.514 -5.775 1.00 86.94 79 GLU A CA 1
ATOM 681 C C . GLU A 1 79 ? 9.060 7.317 -7.224 1.00 86.94 79 GLU A C 1
ATOM 683 O O . GLU A 1 79 ? 8.265 6.867 -8.052 1.00 86.94 79 GLU A O 1
ATOM 688 N N . ASP A 1 80 ? 10.319 7.648 -7.515 1.00 84.12 80 ASP A N 1
ATOM 689 C CA . ASP A 1 80 ? 10.961 7.249 -8.762 1.00 84.12 80 ASP A CA 1
ATOM 690 C C . ASP A 1 80 ? 11.121 5.734 -8.826 1.00 84.12 80 ASP A C 1
ATOM 692 O O . ASP A 1 80 ? 11.466 5.067 -7.846 1.00 84.12 80 ASP A O 1
ATOM 696 N N . ASN A 1 81 ? 10.865 5.182 -10.002 1.00 78.50 81 ASN A N 1
ATOM 697 C CA . ASN A 1 81 ? 11.100 3.780 -10.251 1.00 78.50 81 ASN A CA 1
ATOM 698 C C . ASN A 1 81 ? 12.561 3.570 -10.648 1.00 78.50 81 ASN A C 1
ATOM 700 O O . ASN A 1 81 ? 13.036 4.168 -11.611 1.00 78.50 81 ASN A O 1
ATOM 704 N N . HIS A 1 82 ? 13.273 2.708 -9.922 1.00 72.44 82 HIS A N 1
ATOM 705 C CA . HIS A 1 82 ? 14.678 2.418 -10.215 1.00 72.44 82 HIS A CA 1
ATOM 706 C C . HIS A 1 82 ? 14.868 1.766 -11.596 1.00 72.44 82 HIS A C 1
ATOM 708 O O . HIS A 1 82 ? 15.907 1.975 -12.213 1.00 72.44 82 HIS A O 1
ATOM 714 N N . ASP A 1 83 ? 13.839 1.079 -12.108 1.00 69.94 83 ASP A N 1
ATOM 715 C CA . ASP A 1 83 ? 13.823 0.444 -13.433 1.00 69.94 83 ASP A CA 1
ATOM 716 C C . ASP A 1 83 ? 12.980 1.237 -14.453 1.00 69.94 83 ASP A C 1
ATOM 718 O O . ASP A 1 83 ? 12.231 0.662 -15.253 1.00 69.94 83 ASP A O 1
ATOM 722 N N . ALA A 1 84 ? 13.073 2.572 -14.425 1.00 66.00 84 ALA A N 1
ATOM 723 C CA . ALA A 1 84 ? 12.313 3.475 -15.303 1.00 66.00 84 ALA A CA 1
ATOM 724 C C . ALA A 1 84 ? 12.527 3.229 -16.815 1.00 66.00 84 ALA A C 1
ATOM 726 O O . ALA A 1 84 ? 11.728 3.686 -17.629 1.00 66.00 84 ALA A O 1
ATOM 727 N N . ASP A 1 85 ? 13.563 2.478 -17.202 1.00 69.19 85 ASP A N 1
ATOM 728 C CA . ASP A 1 85 ? 13.802 2.078 -18.595 1.00 69.19 85 ASP A CA 1
ATOM 729 C C . ASP A 1 85 ? 12.779 1.048 -19.107 1.00 69.19 85 ASP A C 1
ATOM 731 O O . ASP A 1 85 ? 12.552 0.930 -20.312 1.00 69.19 85 ASP A O 1
ATOM 735 N N . THR A 1 86 ? 12.149 0.289 -18.203 1.00 69.06 86 THR A N 1
ATOM 736 C CA . THR A 1 86 ? 11.170 -0.761 -18.548 1.00 69.06 86 THR A CA 1
ATOM 737 C C . THR A 1 86 ? 9.802 -0.548 -17.901 1.00 69.06 86 THR A C 1
ATOM 739 O O . THR A 1 86 ? 8.798 -1.109 -18.355 1.00 69.06 86 THR A O 1
ATOM 742 N N . LEU A 1 87 ? 9.738 0.293 -16.870 1.00 72.06 87 LEU A N 1
ATOM 743 C CA . LEU A 1 87 ? 8.559 0.564 -16.056 1.00 72.06 87 LEU A CA 1
ATOM 744 C C . LEU A 1 87 ? 8.214 2.062 -16.069 1.00 72.06 87 LEU A C 1
ATOM 746 O O . LEU A 1 87 ? 9.033 2.871 -16.495 1.00 72.06 87 LEU A O 1
ATOM 750 N N . PRO A 1 88 ? 7.016 2.474 -15.608 1.00 75.06 88 PRO A N 1
ATOM 751 C CA . PRO A 1 88 ? 6.713 3.892 -15.469 1.00 75.06 88 PRO A CA 1
ATOM 752 C C . PRO A 1 88 ? 7.733 4.572 -14.555 1.00 75.06 88 PRO A C 1
ATOM 754 O O . PRO A 1 88 ? 8.147 3.953 -13.566 1.00 75.06 88 PRO A O 1
ATOM 757 N N . PRO A 1 89 ? 8.115 5.828 -14.843 1.00 78.50 89 PRO A N 1
ATOM 758 C CA . PRO A 1 89 ? 9.123 6.552 -14.078 1.00 78.50 89 PRO A CA 1
ATOM 759 C C . PRO A 1 89 ? 8.709 6.779 -12.627 1.00 78.50 89 PRO A C 1
ATOM 761 O O . PRO A 1 89 ? 9.580 6.957 -11.784 1.00 78.50 89 PRO A O 1
ATOM 764 N N . LYS A 1 90 ? 7.406 6.759 -12.318 1.00 83.25 90 LYS A N 1
ATOM 765 C CA . LYS A 1 90 ? 6.896 6.894 -10.954 1.00 83.25 90 LYS A CA 1
ATOM 766 C C . LYS A 1 90 ? 6.062 5.682 -10.534 1.00 83.25 90 LYS A C 1
ATOM 768 O O . LYS A 1 90 ? 5.348 5.093 -11.343 1.00 83.25 90 LYS A O 1
ATOM 773 N N . ARG A 1 91 ? 6.101 5.348 -9.244 1.00 84.69 91 ARG A N 1
ATOM 774 C CA . ARG A 1 91 ? 5.271 4.305 -8.613 1.00 84.69 91 ARG A CA 1
ATOM 775 C C . ARG A 1 91 ? 4.645 4.811 -7.315 1.00 84.69 91 ARG A C 1
ATOM 777 O O . ARG A 1 91 ? 5.241 5.647 -6.635 1.00 84.69 91 ARG A O 1
ATOM 784 N N . LEU A 1 92 ? 3.465 4.299 -6.971 1.00 89.00 92 LEU A N 1
ATOM 785 C CA . LEU A 1 92 ? 2.838 4.560 -5.674 1.00 89.00 92 LEU A CA 1
ATOM 786 C C . LEU A 1 92 ? 3.480 3.651 -4.630 1.00 89.00 92 LEU A C 1
ATOM 788 O O . LEU A 1 92 ? 3.500 2.437 -4.797 1.00 89.00 92 LEU A O 1
ATOM 792 N N . VAL A 1 93 ? 3.966 4.226 -3.542 1.00 91.88 93 VAL A N 1
ATOM 793 C CA . VAL A 1 93 ? 4.527 3.501 -2.406 1.00 91.88 93 VAL A CA 1
ATOM 794 C C . VAL A 1 93 ? 3.568 3.603 -1.236 1.00 91.88 93 VAL A C 1
ATOM 796 O O . VAL A 1 93 ? 3.144 4.696 -0.860 1.00 91.88 93 VAL A O 1
ATOM 799 N N . ILE A 1 94 ? 3.215 2.451 -0.682 1.00 94.31 94 ILE A N 1
ATOM 800 C CA . ILE A 1 94 ? 2.328 2.285 0.463 1.00 94.31 94 ILE A CA 1
ATOM 801 C C . ILE A 1 94 ? 3.169 1.675 1.574 1.00 94.31 94 ILE A C 1
ATOM 803 O O . ILE A 1 94 ? 3.670 0.559 1.449 1.00 94.31 94 ILE A O 1
ATOM 807 N N . VAL A 1 95 ? 3.341 2.426 2.652 1.00 95.31 95 VAL A N 1
ATOM 808 C CA . VAL A 1 95 ? 4.160 2.036 3.796 1.00 95.31 95 VAL A CA 1
ATOM 809 C C . VAL A 1 95 ? 3.246 1.503 4.887 1.00 95.31 95 VAL A C 1
ATOM 811 O O . VAL A 1 95 ? 2.289 2.173 5.280 1.00 95.31 95 VAL A O 1
ATOM 814 N N . LEU A 1 96 ? 3.554 0.311 5.383 1.00 95.12 96 LEU A N 1
ATOM 815 C CA . LEU A 1 96 ? 2.828 -0.400 6.429 1.00 95.12 96 LEU A CA 1
ATOM 816 C C . LEU A 1 96 ? 3.692 -0.491 7.691 1.00 95.12 96 LEU A C 1
ATOM 818 O O . LEU A 1 96 ? 4.905 -0.665 7.588 1.00 95.12 96 LEU A O 1
ATOM 822 N N . SER A 1 97 ? 3.089 -0.386 8.872 1.00 91.56 97 SER A N 1
ATOM 823 C CA . SER A 1 97 ? 3.804 -0.405 10.158 1.00 91.56 97 SER A CA 1
ATOM 824 C C . SER A 1 97 ? 2.888 -0.925 11.258 1.00 91.56 97 SER A C 1
ATOM 826 O O . SER A 1 97 ? 1.769 -0.432 11.380 1.00 91.56 97 SER A O 1
ATOM 828 N N . GLU A 1 98 ? 3.358 -1.856 12.090 1.00 84.88 98 GLU A N 1
ATOM 829 C CA . GLU A 1 98 ? 2.633 -2.232 13.322 1.00 84.88 98 GLU A CA 1
ATOM 830 C C . GLU A 1 98 ? 2.663 -1.098 14.352 1.00 84.88 98 GLU A C 1
ATOM 832 O O . GLU A 1 98 ? 1.718 -0.877 15.113 1.00 84.88 98 GLU A O 1
ATOM 837 N N . ASN A 1 99 ? 3.770 -0.356 14.356 1.00 76.50 99 ASN A N 1
ATOM 838 C CA . ASN A 1 99 ? 4.009 0.721 15.296 1.00 76.50 99 ASN A CA 1
ATOM 839 C C . ASN A 1 99 ? 3.253 1.979 14.875 1.00 76.50 99 ASN A C 1
ATOM 841 O O . ASN A 1 99 ? 3.281 2.379 13.704 1.00 76.50 99 ASN A O 1
ATOM 845 N N . GLU A 1 100 ? 2.607 2.621 15.847 1.00 65.44 100 GLU A N 1
ATOM 846 C CA . GLU A 1 100 ? 2.016 3.938 15.646 1.00 65.44 100 GLU A CA 1
ATOM 847 C C . GLU A 1 100 ? 3.105 4.957 15.302 1.00 65.44 100 GLU A C 1
ATOM 849 O O . GLU A 1 100 ? 4.291 4.790 15.603 1.00 65.44 100 GLU A O 1
ATOM 854 N N . LYS A 1 101 ? 2.705 6.026 14.616 1.00 62.34 101 LYS A N 1
ATOM 855 C CA . LYS A 1 101 ? 3.599 7.154 14.400 1.00 62.34 101 LYS A CA 1
ATOM 856 C C . LYS A 1 101 ? 3.872 7.782 15.763 1.00 62.34 101 LYS A C 1
ATOM 858 O O . LYS A 1 101 ? 2.977 8.402 16.318 1.00 62.34 101 LYS A O 1
ATOM 863 N N . GLU A 1 102 ? 5.083 7.607 16.290 1.00 58.66 102 GLU A N 1
ATOM 864 C CA . GLU A 1 102 ? 5.538 8.410 17.425 1.00 58.66 102 GLU A CA 1
ATOM 865 C C . GLU A 1 102 ? 5.399 9.884 17.025 1.00 58.66 102 GLU A C 1
ATOM 867 O O . GLU A 1 102 ? 5.977 10.326 16.025 1.00 58.66 102 GLU A O 1
ATOM 872 N N . GLU A 1 103 ? 4.538 10.613 17.733 1.00 52.44 103 GLU A N 1
ATOM 873 C CA . GLU A 1 103 ? 4.387 12.050 17.545 1.00 52.44 103 GLU A CA 1
ATOM 874 C C . GLU A 1 103 ? 5.666 12.723 18.054 1.00 52.44 103 GLU A C 1
ATOM 876 O O . GLU A 1 103 ? 5.971 12.687 19.245 1.00 52.44 103 GLU A O 1
ATOM 881 N N . SER A 1 104 ? 6.446 13.268 17.119 1.00 48.44 104 SER A N 1
ATOM 882 C CA . SER A 1 104 ? 7.656 14.060 17.363 1.00 48.44 104 SER A CA 1
ATOM 883 C C . SER A 1 104 ? 7.339 15.529 17.590 1.00 48.44 104 SER A C 1
ATOM 885 O O . SER A 1 104 ? 6.570 16.055 16.748 1.00 48.44 104 SER A O 1
#

Foldseek 3Di:
DDPPPDPDQDDDDDDDPDDDPQPDDPDPFDAVLSCLVVDDQAFWEWEAEPVVRDIDIDGGSVPPDCVRRRFGFQDKDKDADPPVVVHPRIGIYTYTYPDDPDDD

Sequence (104 aa):
MYRNYFYIDRVEIVLYQKPRDIARSTEGKLLFRDLKPYLQIFGYFSVVDRDNWSGEMYKYRDDIPEKYDDRPVYGMGMEDNHDADTLPPKRLVIVLSENEKEES

Secondary structure (DSSP, 8-state):
---------S------SS-------SSSS-BHHHHGGGS-SEEEEEEEETTT--EEEEEEGGGS-GGGTTSBEEEEEEEE-TTTTTS-SEEEEEEE-SS-----

Organism: NCBI:txid2981769